Protein AF-A0A519QLB4-F1 (afdb_monomer)

Solvent-accessible surface area (backbone atoms only — not comparable to full-atom values): 7798 Å² total; per-residue (Å²): 110,70,68,59,50,52,52,50,53,51,52,52,52,52,50,54,53,50,43,56,57,48,44,70,49,38,51,51,87,57,57,93,41,76,66,38,39,44,38,44,67,54,90,72,59,66,70,49,51,53,36,53,50,45,20,38,52,35,60,44,63,79,63,56,94,84,52,89,66,46,55,70,55,49,48,54,51,43,47,70,41,67,54,67,45,80,41,65,62,72,74,62,74,76,49,53,72,66,59,47,52,52,52,53,49,50,54,52,48,56,52,50,57,51,55,74,70,52,72,57,70,71,59,46,30,53,75,70,64,68,49,81,82,127

Foldseek 3Di:
DVVVVVVVLVVVQVLLVVLLVLLLLCLAPDPPDVSSVCSVPPDDDPVSVVQLVVCQAANDNPDDPPHPQDSVNSCCRNVVRPSDHPHHDCVVVVDDPVRVVVVVVVVVVVVVVVVVPDDDPVVVCVVVVVPPDD

pLDDT: mean 95.04, std 7.12, range [43.28, 98.69]

Mean predicted aligned error: 4.5 Å

Sequence (134 aa):
KLADQFNRDMAFDYDNVKDFLIAHYKVTEREDTPFWAYCKHMDIPEALKTRLQIFQERGDAMVRQYELFKEGSWWAVLSGQGMIPDSYHPVADVISEEDLRQRLSRIRTAIQDRVNTMPVQEAYLRDAKLSATA

Structure (mmCIF, N/CA/C/O backbone):
data_AF-A0A519QLB4-F1
#
_entry.id   AF-A0A519QLB4-F1
#
loop_
_atom_site.group_PDB
_atom_site.id
_atom_site.type_symbol
_atom_site.label_atom_id
_atom_site.label_alt_id
_atom_site.label_comp_id
_atom_site.label_asym_id
_atom_site.label_entity_id
_atom_site.label_seq_id
_atom_site.pdbx_PDB_ins_code
_atom_site.Cartn_x
_atom_site.Cartn_y
_atom_site.Cartn_z
_atom_site.occupancy
_atom_site.B_iso_or_equiv
_atom_site.auth_seq_id
_atom_site.auth_comp_id
_atom_site.auth_asym_id
_atom_site.auth_atom_id
_atom_site.pdbx_PDB_model_num
ATOM 1 N N . LYS A 1 1 ? 1.616 21.180 27.713 1.00 87.00 1 LYS A N 1
ATOM 2 C CA . LYS A 1 1 ? 2.364 21.484 26.462 1.00 87.00 1 LYS A CA 1
ATOM 3 C C . LYS A 1 1 ? 3.122 20.266 25.930 1.00 87.00 1 LYS A C 1
ATOM 5 O O . LYS A 1 1 ? 2.746 19.803 24.866 1.00 87.00 1 LYS A O 1
ATOM 10 N N . LEU A 1 2 ? 4.131 19.727 26.636 1.00 96.81 2 LEU A N 1
ATOM 11 C CA . LEU A 1 2 ? 4.866 18.532 26.172 1.00 96.81 2 LEU A CA 1
ATOM 12 C C . LEU A 1 2 ? 4.008 17.257 26.207 1.00 96.81 2 LEU A C 1
ATOM 14 O O . LEU A 1 2 ? 3.903 16.581 25.195 1.00 96.81 2 LEU A O 1
ATOM 18 N N . ALA A 1 3 ? 3.351 16.973 27.337 1.00 97.81 3 ALA A N 1
ATOM 19 C CA . ALA A 1 3 ? 2.470 15.808 27.465 1.00 97.81 3 ALA A CA 1
ATOM 20 C C . ALA A 1 3 ? 1.340 15.817 26.420 1.00 97.81 3 ALA A C 1
ATOM 22 O O . ALA A 1 3 ? 1.075 14.802 25.792 1.00 97.81 3 ALA A O 1
ATOM 23 N N . ASP A 1 4 ? 0.730 16.979 26.165 1.00 98.19 4 ASP A N 1
ATOM 24 C CA . ASP A 1 4 ? -0.327 17.095 25.152 1.00 98.19 4 ASP A CA 1
ATOM 25 C C . ASP A 1 4 ? 0.194 16.831 23.736 1.00 98.19 4 ASP A C 1
ATOM 27 O O . ASP A 1 4 ? -0.513 16.235 22.931 1.00 98.19 4 ASP A O 1
ATOM 31 N N . GLN A 1 5 ? 1.411 17.292 23.418 1.00 97.06 5 GLN A N 1
ATOM 32 C CA . GLN A 1 5 ? 2.039 17.017 22.126 1.00 97.06 5 GLN A CA 1
ATOM 33 C C . GLN A 1 5 ? 2.338 15.524 21.982 1.00 97.06 5 GLN A C 1
ATOM 35 O O . GLN A 1 5 ? 1.906 14.921 21.009 1.00 97.06 5 GLN A O 1
ATOM 40 N N . PHE A 1 6 ? 2.964 14.923 22.994 1.00 96.31 6 PHE A N 1
ATOM 41 C CA . PHE A 1 6 ? 3.228 13.488 23.032 1.00 96.31 6 PHE A CA 1
ATOM 42 C C . PHE A 1 6 ? 1.947 12.665 22.846 1.00 96.31 6 PHE A C 1
ATOM 44 O O . PHE A 1 6 ? 1.905 11.764 22.018 1.00 96.31 6 PHE A O 1
ATOM 51 N N . ASN A 1 7 ? 0.875 13.009 23.564 1.00 97.38 7 ASN A N 1
ATOM 52 C CA . ASN A 1 7 ? -0.402 12.307 23.455 1.00 97.38 7 ASN A CA 1
ATOM 53 C C . ASN A 1 7 ? -1.009 12.410 22.049 1.00 97.38 7 ASN A C 1
ATOM 55 O O . ASN A 1 7 ? -1.589 11.438 21.575 1.00 97.38 7 ASN A O 1
ATOM 59 N N . ARG A 1 8 ? -0.877 13.562 21.376 1.00 95.19 8 ARG A N 1
ATOM 60 C CA . ARG A 1 8 ? -1.341 13.727 19.990 1.00 95.19 8 ARG A CA 1
ATOM 61 C C . ARG A 1 8 ? -0.539 12.877 19.012 1.00 95.19 8 ARG A C 1
ATOM 63 O O . ARG A 1 8 ? -1.145 12.215 18.177 1.00 95.19 8 ARG A O 1
ATOM 70 N N . ASP A 1 9 ? 0.785 12.893 19.132 1.00 93.94 9 ASP A N 1
ATOM 71 C CA . ASP A 1 9 ? 1.667 12.139 18.237 1.00 93.94 9 ASP A CA 1
ATOM 72 C C . ASP A 1 9 ? 1.446 10.634 18.412 1.00 93.94 9 ASP A C 1
ATOM 74 O O . ASP A 1 9 ? 1.212 9.921 17.441 1.00 93.94 9 ASP A O 1
ATOM 78 N N . MET A 1 10 ? 1.370 10.170 19.663 1.00 95.19 10 MET A N 1
ATOM 79 C CA . MET A 1 10 ? 1.050 8.776 19.957 1.00 95.19 10 MET A CA 1
ATOM 80 C C . MET A 1 10 ? -0.324 8.379 19.419 1.00 95.19 10 MET A C 1
ATOM 82 O O . MET A 1 10 ? -0.441 7.328 18.799 1.00 95.19 10 MET A O 1
ATOM 86 N N . ALA A 1 11 ? -1.367 9.192 19.626 1.00 95.25 11 ALA A N 1
ATOM 87 C CA . ALA A 1 11 ? -2.702 8.885 19.109 1.00 95.25 11 ALA A CA 1
ATOM 88 C C . ALA A 1 11 ? -2.706 8.753 17.578 1.00 95.25 11 ALA A C 1
ATOM 90 O O . ALA A 1 11 ? -3.288 7.809 17.046 1.00 95.25 11 ALA A O 1
ATOM 91 N N . PHE A 1 12 ? -2.000 9.650 16.883 1.00 93.50 12 PHE A N 1
ATOM 92 C CA . PHE A 1 12 ? -1.824 9.566 15.437 1.00 93.50 12 PHE A CA 1
ATOM 93 C C . PHE A 1 12 ? -1.137 8.257 15.028 1.00 93.50 12 PHE A C 1
ATOM 95 O O . PHE A 1 12 ? -1.641 7.554 14.153 1.00 93.50 12 PHE A O 1
ATOM 102 N N . ASP A 1 13 ? -0.031 7.883 15.668 1.00 94.06 13 ASP A N 1
ATOM 103 C CA . ASP A 1 13 ? 0.686 6.646 15.336 1.00 94.06 13 ASP A CA 1
ATOM 104 C C . ASP A 1 13 ? -0.165 5.395 15.593 1.00 94.06 13 ASP A C 1
ATOM 106 O O . ASP A 1 13 ? -0.200 4.488 14.757 1.00 94.06 13 ASP A O 1
ATOM 110 N N . TYR A 1 14 ? -0.908 5.367 16.704 1.00 95.94 14 TYR A N 1
ATOM 111 C CA . TYR A 1 14 ? -1.848 4.287 17.015 1.00 95.94 14 TYR A CA 1
ATOM 112 C C . TYR A 1 14 ? -2.904 4.121 15.923 1.00 95.94 14 TYR A C 1
ATOM 114 O O . TYR A 1 14 ? -3.148 2.998 15.474 1.00 95.94 14 TYR A O 1
ATOM 122 N N . ASP A 1 15 ? -3.508 5.221 15.472 1.00 95.44 15 ASP A N 1
ATOM 123 C CA . ASP A 1 15 ? -4.510 5.178 14.411 1.00 95.44 15 ASP A CA 1
ATOM 124 C C . ASP A 1 15 ? -3.914 4.702 13.081 1.00 95.44 15 ASP A C 1
ATOM 126 O O . ASP A 1 15 ? -4.516 3.858 12.420 1.00 95.44 15 ASP A O 1
ATOM 130 N N . ASN A 1 16 ? -2.701 5.135 12.721 1.00 94.94 16 ASN A N 1
ATOM 131 C CA . ASN A 1 16 ? -2.046 4.677 11.491 1.00 94.94 16 ASN A CA 1
ATOM 132 C C . ASN A 1 16 ? -1.712 3.182 11.518 1.00 94.94 16 ASN A C 1
ATOM 134 O O . ASN A 1 16 ? -1.914 2.488 10.519 1.00 94.94 16 ASN A O 1
ATOM 138 N N . VAL A 1 17 ? -1.216 2.668 12.649 1.00 96.81 17 VAL A N 1
ATOM 139 C CA . VAL A 1 17 ? -0.941 1.231 12.804 1.00 96.81 17 VAL A CA 1
ATOM 140 C C . VAL A 1 17 ? -2.239 0.431 12.737 1.00 96.81 17 VAL A C 1
ATOM 142 O O . VAL A 1 17 ? -2.309 -0.564 12.017 1.00 96.81 17 VAL A O 1
ATOM 145 N N . LYS A 1 18 ? -3.283 0.878 13.443 1.00 97.88 18 LYS A N 1
ATOM 146 C CA . LYS A 1 18 ? -4.612 0.259 13.418 1.00 97.88 18 LYS A CA 1
ATOM 147 C C . LYS A 1 18 ? -5.168 0.197 11.994 1.00 97.88 18 LYS A C 1
ATOM 149 O O . LYS A 1 18 ? -5.606 -0.868 11.568 1.00 97.88 18 LYS A O 1
ATOM 154 N N . ASP A 1 19 ? -5.112 1.297 11.250 1.00 97.88 19 ASP A N 1
ATOM 155 C CA . ASP A 1 19 ? -5.630 1.370 9.883 1.00 97.88 19 ASP A CA 1
ATOM 156 C C . ASP A 1 19 ? -4.853 0.446 8.931 1.00 97.88 19 ASP A C 1
ATOM 158 O O . ASP A 1 19 ? -5.457 -0.250 8.113 1.00 97.88 19 ASP A O 1
ATOM 162 N N . PHE A 1 20 ?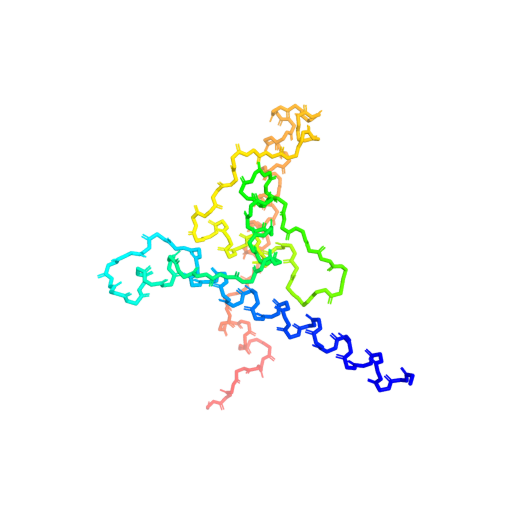 -3.526 0.361 9.078 1.00 98.00 20 PHE A N 1
ATOM 163 C CA . PHE A 1 20 ? -2.700 -0.580 8.315 1.00 98.00 20 PHE A CA 1
ATOM 164 C C . PHE A 1 20 ? -3.067 -2.041 8.601 1.00 98.00 20 PHE A C 1
ATOM 166 O O . PHE A 1 20 ? -3.182 -2.849 7.679 1.00 98.00 20 PHE A O 1
ATOM 173 N N . LEU A 1 21 ? -3.314 -2.392 9.866 1.00 98.31 21 LEU A N 1
ATOM 174 C CA . LEU A 1 21 ? -3.754 -3.738 10.239 1.00 98.31 21 LEU A CA 1
ATOM 175 C C . LEU A 1 21 ? -5.159 -4.049 9.716 1.00 98.31 21 LEU A C 1
ATOM 177 O O . LEU A 1 21 ? -5.375 -5.134 9.185 1.00 98.31 21 LEU A O 1
ATOM 181 N N . ILE A 1 22 ? -6.100 -3.104 9.810 1.00 98.56 22 ILE A N 1
ATOM 182 C CA . ILE A 1 22 ? -7.454 -3.270 9.262 1.00 98.56 22 ILE A CA 1
ATOM 183 C C . ILE A 1 22 ? -7.398 -3.547 7.756 1.00 98.56 22 ILE A C 1
ATOM 185 O O . ILE A 1 22 ? -8.128 -4.419 7.280 1.00 98.56 22 ILE A O 1
ATOM 189 N N . ALA A 1 23 ? -6.520 -2.866 7.010 1.00 98.31 23 ALA A N 1
ATOM 190 C CA . ALA A 1 23 ? -6.384 -3.059 5.567 1.00 98.31 23 ALA A CA 1
ATOM 191 C C . ALA A 1 23 ? -6.095 -4.522 5.183 1.00 98.31 23 ALA A C 1
ATOM 193 O O . ALA A 1 23 ? -6.682 -5.007 4.219 1.00 98.31 23 ALA A O 1
ATOM 194 N N . HIS A 1 24 ? -5.309 -5.254 5.983 1.00 98.50 24 HIS A N 1
ATOM 195 C CA . HIS A 1 24 ? -5.008 -6.671 5.729 1.00 98.50 24 HIS A CA 1
ATOM 196 C C . HIS A 1 24 ? -6.252 -7.569 5.757 1.00 98.50 24 HIS A C 1
ATOM 198 O O . HIS A 1 24 ? -6.282 -8.609 5.102 1.00 98.50 24 HIS A O 1
ATOM 204 N N . TYR A 1 25 ? -7.278 -7.180 6.516 1.00 98.56 25 TYR A N 1
ATOM 205 C CA . TYR A 1 25 ? -8.540 -7.915 6.605 1.00 98.56 25 TYR A CA 1
ATOM 206 C C . TYR A 1 25 ? -9.582 -7.394 5.621 1.00 98.56 25 TYR A C 1
ATOM 208 O O . TYR A 1 25 ? -10.330 -8.175 5.038 1.00 98.56 25 TYR A O 1
ATOM 216 N N . LYS A 1 26 ? -9.640 -6.070 5.453 1.00 98.44 26 LYS A N 1
ATOM 217 C CA . LYS A 1 26 ? -10.634 -5.392 4.623 1.00 98.44 26 LYS A CA 1
ATOM 218 C C . LYS A 1 26 ? -10.388 -5.608 3.131 1.00 98.44 26 LYS A C 1
ATOM 220 O O . LYS A 1 26 ? -11.344 -5.791 2.380 1.00 98.44 26 LYS A O 1
ATOM 225 N N . VAL A 1 27 ? -9.127 -5.568 2.703 1.00 98.06 27 VAL A N 1
ATOM 226 C CA . VAL A 1 27 ? -8.726 -5.731 1.301 1.00 98.06 27 VAL A CA 1
ATOM 227 C C . VAL A 1 27 ? -8.533 -7.214 1.031 1.00 98.06 27 VAL A C 1
ATOM 229 O O . VAL A 1 27 ? -7.458 -7.769 1.223 1.00 98.06 27 VAL A O 1
ATOM 232 N N . THR A 1 28 ? -9.609 -7.898 0.663 1.00 97.75 28 THR A N 1
ATOM 233 C CA . THR A 1 28 ? -9.568 -9.340 0.430 1.00 97.75 28 THR A CA 1
ATOM 234 C C . THR A 1 28 ? -10.566 -9.766 -0.631 1.00 97.75 28 THR A C 1
ATOM 236 O O . THR A 1 28 ? -11.663 -9.217 -0.744 1.00 97.75 28 THR A O 1
ATOM 239 N N . GLU A 1 29 ? -10.203 -10.798 -1.384 1.00 96.44 29 GLU A N 1
ATOM 240 C CA . GLU A 1 29 ? -11.117 -11.495 -2.290 1.00 96.44 29 GLU A CA 1
ATOM 241 C C 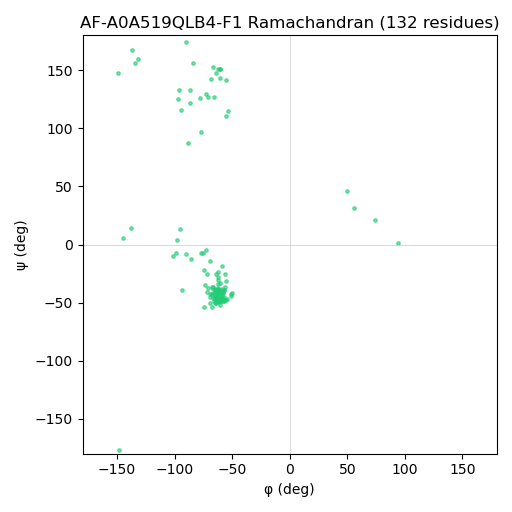. GLU A 1 29 ? -11.916 -12.590 -1.568 1.00 96.44 29 GLU A C 1
ATOM 243 O O . GLU A 1 29 ? -12.903 -13.090 -2.107 1.00 96.44 29 GLU A O 1
ATOM 248 N N . ARG A 1 30 ? -11.529 -12.944 -0.334 1.00 97.62 30 ARG A N 1
ATOM 249 C CA . ARG A 1 30 ? -12.138 -14.037 0.425 1.00 97.62 30 ARG A CA 1
ATOM 250 C C . ARG A 1 30 ? -13.529 -13.684 0.935 1.00 97.62 30 ARG A C 1
ATOM 252 O O . ARG A 1 30 ? -13.722 -12.693 1.630 1.00 97.62 30 ARG A O 1
ATOM 259 N N . GLU A 1 31 ? -14.465 -14.584 0.673 1.00 97.56 31 GLU A N 1
ATOM 260 C CA . GLU A 1 31 ? -15.799 -14.635 1.289 1.00 97.56 31 GLU A CA 1
ATOM 261 C C . GLU A 1 31 ? -16.184 -16.082 1.650 1.00 97.56 31 GLU A C 1
ATOM 263 O O . GLU A 1 31 ? -17.335 -16.395 1.935 1.00 97.56 31 GLU A O 1
ATOM 268 N N . ASP A 1 32 ? -15.206 -16.991 1.650 1.00 98.31 32 ASP A N 1
ATOM 269 C CA . ASP A 1 32 ? -15.389 -18.434 1.832 1.00 98.31 32 ASP A CA 1
ATOM 270 C C . ASP A 1 32 ? -15.829 -18.826 3.250 1.00 98.31 32 ASP A C 1
ATOM 272 O O . ASP A 1 32 ? -16.284 -19.947 3.479 1.00 98.31 32 ASP A O 1
ATOM 276 N N . THR A 1 33 ? -15.723 -17.907 4.211 1.00 98.62 33 THR A N 1
ATOM 277 C CA . THR A 1 33 ? -16.234 -18.085 5.571 1.00 98.62 33 THR A CA 1
ATOM 278 C C . THR A 1 33 ? -16.996 -16.843 6.034 1.00 98.62 33 THR A C 1
ATOM 280 O O . THR A 1 33 ? -16.700 -15.734 5.578 1.00 98.62 33 THR A O 1
ATOM 283 N N . PRO A 1 34 ? -17.916 -16.980 7.012 1.00 98.56 34 PRO A N 1
ATOM 284 C CA . PRO A 1 34 ? -18.599 -15.829 7.603 1.00 98.56 34 PRO A CA 1
ATOM 285 C C . PRO A 1 34 ? -17.640 -14.770 8.162 1.00 98.56 34 PRO A C 1
ATOM 287 O O . PRO A 1 34 ? -17.941 -13.582 8.120 1.00 98.56 34 PRO A O 1
ATOM 290 N N . PHE A 1 35 ? -16.471 -15.194 8.653 1.00 98.69 35 PHE A N 1
ATOM 291 C CA . PHE A 1 35 ? -15.433 -14.287 9.136 1.00 98.69 35 PHE A CA 1
ATOM 292 C C . PHE A 1 35 ? -14.880 -13.403 8.011 1.00 98.69 35 PHE A C 1
ATOM 294 O O . PHE A 1 35 ? -14.842 -12.185 8.160 1.00 98.69 35 PHE A O 1
ATOM 301 N N . TRP A 1 36 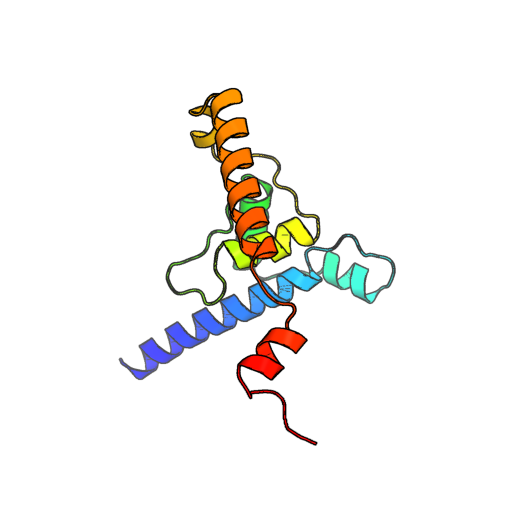? -14.494 -13.991 6.874 1.00 98.56 36 TRP A N 1
ATOM 302 C CA . TRP A 1 36 ? -13.927 -13.221 5.764 1.00 98.56 36 TRP A CA 1
ATOM 303 C C . TRP A 1 36 ? -14.967 -12.359 5.058 1.00 98.56 36 TRP A C 1
ATOM 305 O O . TRP A 1 36 ? -14.679 -11.201 4.761 1.00 98.56 36 TRP A O 1
ATOM 315 N N . ALA A 1 37 ? -16.194 -12.865 4.905 1.00 98.50 37 ALA A N 1
ATOM 316 C CA . ALA A 1 37 ? -17.313 -12.057 4.433 1.00 98.50 37 ALA A CA 1
ATOM 317 C C . ALA A 1 37 ? -17.535 -10.832 5.341 1.00 98.50 37 ALA A C 1
ATOM 319 O O . ALA A 1 37 ? -17.639 -9.706 4.856 1.00 98.50 37 ALA A O 1
ATOM 320 N N . TYR A 1 38 ? -17.517 -11.011 6.668 1.00 98.62 38 TYR A N 1
ATOM 321 C CA . TYR A 1 38 ? -17.589 -9.887 7.603 1.00 98.62 38 TYR A CA 1
ATOM 322 C C . TYR A 1 38 ? -16.420 -8.910 7.424 1.00 98.62 38 TYR A C 1
ATOM 324 O O . TYR A 1 38 ? -16.657 -7.721 7.231 1.00 98.62 38 TYR A O 1
ATOM 332 N N . CYS A 1 39 ? -15.169 -9.380 7.436 1.00 98.56 39 CYS A N 1
ATOM 333 C CA . CYS A 1 39 ? -13.992 -8.518 7.290 1.00 98.56 39 CYS A CA 1
ATOM 334 C C . CYS A 1 39 ? -14.015 -7.696 5.993 1.00 98.56 39 CYS A C 1
ATOM 336 O O . CYS A 1 39 ? -13.669 -6.513 6.004 1.00 98.56 39 CYS A O 1
ATOM 338 N N . LYS A 1 40 ? -14.477 -8.291 4.891 1.00 98.38 40 LYS A N 1
ATOM 339 C CA . LYS A 1 40 ? -14.614 -7.613 3.602 1.00 98.38 40 LYS A CA 1
ATOM 340 C C . LYS A 1 40 ? -15.692 -6.529 3.625 1.00 98.38 40 LYS A C 1
ATOM 342 O O . LYS A 1 40 ? -15.509 -5.458 3.043 1.00 98.38 40 LYS A O 1
ATOM 347 N N . HIS A 1 41 ? -16.798 -6.750 4.335 1.00 98.06 41 HIS A N 1
ATOM 348 C CA . HIS A 1 41 ? -17.957 -5.849 4.325 1.00 98.06 41 HIS A CA 1
ATOM 349 C C . HIS A 1 41 ? -18.075 -4.915 5.538 1.00 98.06 41 HIS A C 1
ATOM 351 O O . HIS A 1 41 ? -18.864 -3.979 5.473 1.00 98.06 41 HIS A O 1
ATOM 357 N N . MET A 1 42 ? -17.275 -5.091 6.594 1.00 98.31 42 MET A N 1
ATOM 358 C CA . MET A 1 42 ? -17.344 -4.268 7.811 1.00 98.31 42 MET A CA 1
ATOM 359 C C . MET A 1 42 ? -17.076 -2.783 7.542 1.00 98.31 42 MET A C 1
ATOM 361 O O . MET A 1 42 ? -16.300 -2.433 6.644 1.00 98.31 42 MET A O 1
ATOM 365 N N . ASP A 1 43 ? -17.661 -1.915 8.361 1.00 98.31 43 ASP A N 1
ATOM 366 C CA . ASP A 1 43 ? -17.302 -0.501 8.380 1.00 98.31 43 ASP A CA 1
ATOM 367 C C . ASP A 1 43 ? -15.849 -0.318 8.831 1.00 98.31 43 ASP A C 1
ATOM 369 O O . ASP A 1 43 ? -15.311 -1.085 9.633 1.00 98.31 43 ASP A O 1
ATOM 373 N N . ILE A 1 44 ? -15.203 0.715 8.298 1.00 98.56 44 ILE A N 1
ATOM 374 C CA . ILE A 1 44 ? -13.808 1.051 8.585 1.00 98.56 44 ILE A CA 1
ATOM 375 C C . ILE A 1 44 ? -13.685 2.540 8.921 1.00 98.56 44 ILE A C 1
ATOM 377 O O . ILE A 1 44 ? -14.563 3.321 8.547 1.00 98.56 44 ILE A O 1
ATOM 381 N N . PRO A 1 45 ? -12.601 2.964 9.596 1.00 98.31 45 PRO A N 1
ATOM 382 C CA . PRO A 1 45 ? -12.345 4.378 9.847 1.00 98.31 45 PRO A CA 1
ATOM 383 C C . PRO A 1 45 ? -12.323 5.203 8.554 1.00 98.31 45 PRO A C 1
ATOM 385 O O . PRO A 1 45 ? -11.781 4.769 7.536 1.00 98.31 45 PRO A O 1
ATOM 388 N N . GLU A 1 46 ? -12.869 6.419 8.603 1.00 97.62 46 GLU A N 1
ATOM 389 C CA . GLU A 1 46 ? -12.996 7.285 7.421 1.00 97.62 46 GLU A CA 1
ATOM 390 C C . GLU A 1 46 ? -11.634 7.635 6.796 1.00 97.62 46 GLU A C 1
ATOM 392 O O . GLU A 1 46 ? -11.509 7.722 5.574 1.00 97.62 46 GLU A O 1
ATOM 397 N N . ALA A 1 47 ? -10.591 7.763 7.625 1.00 95.31 47 ALA A N 1
ATOM 398 C CA . ALA A 1 47 ? -9.223 7.989 7.164 1.00 95.31 47 ALA A CA 1
ATOM 399 C C . ALA A 1 47 ? -8.720 6.828 6.288 1.00 95.31 47 ALA A C 1
ATOM 401 O O . ALA A 1 47 ? -8.218 7.061 5.186 1.00 95.31 47 ALA A O 1
ATOM 402 N N . LEU A 1 48 ? -8.924 5.582 6.731 1.00 97.62 48 LEU A N 1
ATOM 403 C CA . LEU A 1 48 ? -8.593 4.399 5.941 1.00 97.62 48 LEU A CA 1
ATOM 404 C C . LEU A 1 48 ? -9.444 4.318 4.672 1.00 97.62 48 LEU A C 1
ATOM 406 O O . LEU A 1 48 ? -8.902 4.073 3.600 1.00 97.62 48 LEU A O 1
ATOM 410 N N . LYS A 1 49 ? -10.755 4.560 4.764 1.00 98.06 49 LYS A N 1
ATOM 411 C CA . LYS A 1 49 ? -11.650 4.559 3.597 1.00 98.06 49 LYS A CA 1
ATOM 412 C C . LYS A 1 49 ? -11.175 5.531 2.516 1.00 98.06 49 LYS A C 1
ATOM 414 O O . LYS A 1 49 ? -11.051 5.133 1.361 1.00 98.06 49 LYS A O 1
ATOM 419 N N . THR A 1 50 ? -10.842 6.760 2.909 1.00 97.25 50 THR A N 1
ATOM 420 C CA . THR A 1 50 ? -10.292 7.792 2.017 1.00 97.25 50 THR A CA 1
ATOM 421 C C . THR A 1 50 ? -8.995 7.320 1.356 1.00 97.25 50 THR A C 1
ATOM 423 O O . THR A 1 50 ? -8.840 7.439 0.142 1.00 97.25 50 THR A O 1
ATOM 426 N N . ARG A 1 51 ? -8.074 6.730 2.132 1.00 97.25 51 ARG A N 1
ATOM 427 C CA . ARG A 1 51 ? -6.820 6.169 1.607 1.00 97.25 51 ARG A CA 1
ATOM 428 C C . ARG A 1 51 ? -7.075 5.068 0.575 1.00 97.25 51 ARG A C 1
ATOM 430 O O . ARG A 1 51 ? -6.470 5.102 -0.490 1.00 97.25 51 ARG A O 1
ATOM 437 N N . LEU A 1 52 ? -7.962 4.113 0.867 1.00 97.94 52 LEU A N 1
ATOM 438 C CA . LEU A 1 52 ? -8.279 3.014 -0.054 1.00 97.94 52 LEU A CA 1
ATOM 439 C C . LEU A 1 52 ? -8.920 3.520 -1.350 1.00 97.94 52 LEU A C 1
ATOM 441 O O . LEU A 1 52 ? -8.588 3.022 -2.418 1.00 97.94 52 LEU A O 1
ATOM 445 N N . GLN A 1 53 ? -9.801 4.520 -1.267 1.00 97.69 53 GLN A N 1
ATOM 446 C CA . GLN A 1 53 ? -10.411 5.140 -2.446 1.00 97.69 53 GLN A CA 1
ATOM 447 C C . GLN A 1 53 ? -9.363 5.818 -3.331 1.00 97.69 53 GLN A C 1
ATOM 449 O O . GLN A 1 53 ? -9.308 5.550 -4.524 1.00 97.69 53 GLN A O 1
ATOM 454 N N . ILE A 1 54 ? -8.480 6.631 -2.750 1.00 97.06 54 ILE A N 1
ATOM 455 C CA . ILE A 1 54 ? -7.442 7.335 -3.516 1.00 97.06 54 ILE A CA 1
ATOM 456 C C . ILE A 1 54 ? -6.416 6.360 -4.103 1.00 97.06 54 ILE A C 1
ATOM 458 O O . ILE A 1 54 ? -5.958 6.539 -5.236 1.00 97.06 54 ILE A O 1
ATOM 462 N N . PHE A 1 55 ? -6.089 5.295 -3.372 1.00 97.75 55 PHE A N 1
ATOM 463 C CA . PHE A 1 55 ? -5.260 4.228 -3.907 1.00 97.75 55 PHE A CA 1
ATOM 464 C C . PHE A 1 55 ? -5.945 3.517 -5.081 1.00 97.75 55 PHE A C 1
ATOM 466 O O . PHE A 1 55 ? -5.315 3.355 -6.122 1.00 97.75 55 PHE A O 1
ATOM 473 N N . GLN A 1 56 ? -7.228 3.157 -4.956 1.00 97.75 56 GLN A N 1
ATOM 474 C CA . GLN A 1 56 ? -7.995 2.555 -6.050 1.00 97.75 56 GLN A CA 1
ATOM 475 C C . GLN A 1 56 ? -8.049 3.480 -7.269 1.00 97.75 56 GLN A C 1
ATOM 477 O O . GLN A 1 56 ? -7.883 3.019 -8.385 1.00 97.75 56 GLN A O 1
ATOM 482 N N . GLU A 1 57 ? -8.215 4.788 -7.085 1.00 96.81 57 GLU A N 1
ATOM 483 C CA . GLU A 1 57 ? -8.324 5.716 -8.210 1.00 96.81 57 GLU A CA 1
ATOM 484 C C . GLU A 1 57 ? -7.009 5.884 -8.981 1.00 96.81 57 GLU A C 1
ATOM 486 O O . GLU A 1 57 ? -7.039 5.936 -10.208 1.00 96.81 57 GLU A O 1
ATOM 491 N N . ARG A 1 58 ? -5.857 6.005 -8.302 1.00 95.19 58 ARG A N 1
ATOM 492 C CA . ARG A 1 58 ? -4.593 6.425 -8.956 1.00 95.19 58 ARG A CA 1
ATOM 493 C C . ARG A 1 58 ? -3.300 5.786 -8.437 1.00 95.19 58 ARG A C 1
ATOM 495 O O . ARG A 1 58 ? -2.214 6.213 -8.831 1.00 95.19 58 ARG A O 1
ATOM 502 N N . GLY A 1 59 ? -3.391 4.828 -7.518 1.00 95.56 59 GLY A N 1
ATOM 503 C CA . GLY A 1 59 ? -2.236 4.152 -6.916 1.00 95.56 59 GLY A CA 1
ATOM 504 C C . GLY A 1 59 ? -1.459 4.994 -5.900 1.00 95.56 59 GLY A C 1
ATOM 505 O O . GLY A 1 59 ? -0.292 4.726 -5.634 1.00 95.56 59 GLY A O 1
ATOM 506 N N . ASP A 1 60 ? -2.074 6.028 -5.328 1.00 95.00 60 ASP A N 1
ATOM 507 C CA . ASP A 1 60 ? -1.440 6.878 -4.317 1.00 95.00 60 ASP A CA 1
ATOM 508 C C . ASP A 1 60 ? -1.800 6.391 -2.905 1.00 95.00 60 ASP A C 1
ATOM 510 O O . ASP A 1 60 ? -2.959 6.422 -2.497 1.00 95.00 60 ASP A O 1
ATOM 514 N N . ALA A 1 61 ? -0.798 5.940 -2.146 1.00 92.31 61 ALA A N 1
ATOM 515 C CA . ALA A 1 61 ? -0.982 5.424 -0.788 1.00 92.31 61 ALA A CA 1
ATOM 516 C C . ALA A 1 61 ? -1.191 6.523 0.278 1.00 92.31 61 ALA A C 1
ATOM 518 O O . ALA A 1 61 ? -1.476 6.210 1.439 1.00 92.31 61 ALA A O 1
ATOM 519 N N . MET A 1 62 ? -1.043 7.806 -0.083 1.00 90.88 62 MET A N 1
ATOM 520 C CA . MET A 1 62 ? -1.214 8.959 0.810 1.00 90.88 62 MET A CA 1
ATOM 521 C C . MET A 1 62 ? -0.452 8.840 2.136 1.00 90.88 62 MET A C 1
ATOM 523 O O . MET A 1 62 ? -0.996 9.071 3.223 1.00 90.88 62 MET A O 1
ATOM 527 N N . VAL A 1 63 ? 0.811 8.433 2.065 1.00 92.62 63 VAL A N 1
ATOM 528 C CA . VAL A 1 63 ? 1.648 8.276 3.256 1.00 92.62 63 VAL A CA 1
ATOM 529 C C . VAL A 1 63 ? 2.142 9.638 3.727 1.00 92.62 63 VAL A C 1
ATOM 531 O O . VAL A 1 63 ? 2.761 10.388 2.973 1.00 92.62 63 VAL A O 1
ATOM 534 N N . ARG A 1 64 ? 1.907 9.959 5.000 1.00 89.38 64 ARG A N 1
ATOM 535 C CA . ARG A 1 64 ? 2.418 11.182 5.629 1.00 89.38 64 ARG A CA 1
ATOM 536 C C . ARG A 1 64 ? 3.846 10.985 6.138 1.00 89.38 64 ARG A C 1
ATOM 538 O O . ARG A 1 64 ? 4.285 9.879 6.450 1.00 89.38 64 ARG A O 1
ATOM 545 N N . GLN A 1 65 ? 4.572 12.095 6.275 1.00 84.19 65 GLN A N 1
ATOM 546 C CA . GLN A 1 65 ? 6.004 12.113 6.602 1.00 84.19 65 GLN A CA 1
ATOM 547 C C . GLN A 1 65 ? 6.379 11.248 7.821 1.00 84.19 65 GLN A C 1
ATOM 549 O O . GLN A 1 65 ? 7.377 10.524 7.775 1.00 84.19 65 GLN A O 1
ATOM 554 N N . TYR A 1 66 ? 5.564 11.282 8.877 1.00 86.25 66 TYR A N 1
ATOM 555 C CA . TYR A 1 66 ? 5.853 10.636 10.162 1.00 86.25 66 TYR A CA 1
ATOM 556 C C . TYR A 1 66 ? 5.202 9.261 10.351 1.00 86.25 66 TYR A C 1
ATOM 558 O O . TYR A 1 66 ? 5.376 8.662 11.400 1.00 86.25 66 TYR A O 1
ATOM 566 N N . GLU A 1 67 ? 4.512 8.717 9.346 1.00 92.75 67 GLU A N 1
ATOM 567 C CA . GLU A 1 67 ? 3.905 7.387 9.481 1.00 92.75 67 GLU A CA 1
ATOM 568 C C . GLU A 1 67 ? 4.958 6.279 9.563 1.00 92.75 67 GLU A C 1
ATOM 570 O O . GLU A 1 67 ? 5.965 6.313 8.851 1.00 92.75 67 GLU A O 1
ATOM 575 N N . LEU A 1 68 ? 4.703 5.268 10.396 1.00 93.00 68 LEU A N 1
ATOM 576 C CA . LEU A 1 68 ? 5.568 4.096 10.529 1.00 93.00 68 LEU A CA 1
ATOM 577 C C . LEU A 1 68 ? 5.658 3.302 9.215 1.00 93.00 68 LEU A C 1
ATOM 579 O O . LEU A 1 68 ? 6.754 2.976 8.756 1.00 93.00 68 LEU A O 1
ATOM 583 N N . PHE A 1 69 ? 4.509 3.012 8.601 1.00 95.69 69 PHE A N 1
ATOM 584 C CA . PHE A 1 69 ? 4.428 2.267 7.347 1.00 95.69 69 PHE A CA 1
ATOM 585 C C . PHE A 1 69 ? 4.560 3.213 6.160 1.00 95.69 69 PHE A C 1
ATOM 587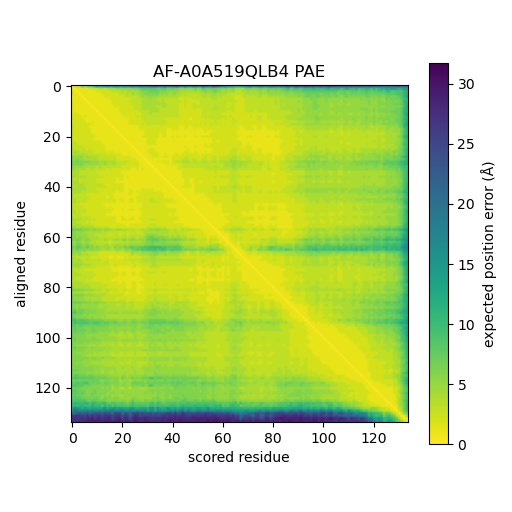 O O . PHE A 1 69 ? 3.792 4.163 6.009 1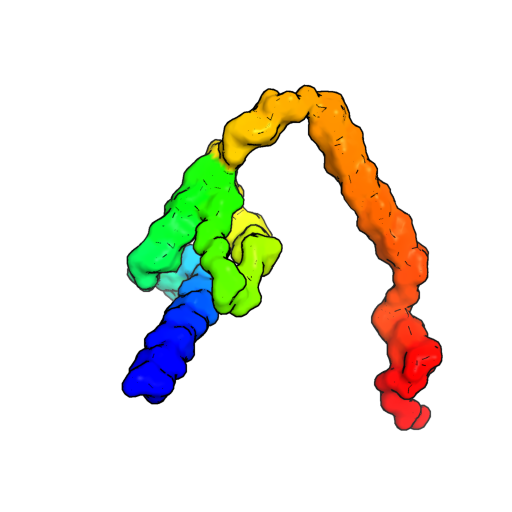.00 95.69 69 PHE A O 1
ATOM 594 N N . LYS A 1 70 ? 5.566 2.957 5.322 1.00 95.62 70 LYS A N 1
ATOM 595 C CA . LYS A 1 70 ? 5.877 3.803 4.168 1.00 95.62 70 LYS A CA 1
ATOM 596 C C . LYS A 1 70 ? 5.138 3.341 2.919 1.00 95.62 70 LYS A C 1
ATOM 598 O O . LYS 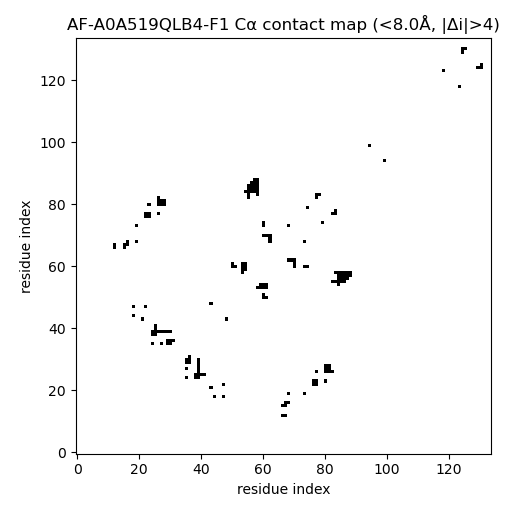A 1 70 ? 4.479 2.304 2.917 1.00 95.62 70 LYS A O 1
ATOM 603 N N . GLU A 1 71 ? 5.272 4.116 1.850 1.00 94.62 71 GLU A N 1
ATOM 604 C CA . GLU A 1 71 ? 4.587 3.887 0.575 1.00 94.62 71 GLU A CA 1
ATOM 605 C C . GLU A 1 71 ? 4.774 2.453 0.061 1.00 94.62 71 GLU A C 1
ATOM 607 O O . GLU A 1 71 ? 3.796 1.800 -0.283 1.00 94.62 71 GLU A O 1
ATOM 612 N N . GLY A 1 72 ? 5.997 1.915 0.125 1.00 96.06 72 GLY A N 1
ATOM 613 C CA . GLY A 1 72 ? 6.268 0.528 -0.266 1.00 96.06 72 GLY A CA 1
ATOM 614 C C . GLY A 1 72 ? 5.530 -0.521 0.577 1.00 96.06 72 GLY A C 1
ATOM 615 O O . GLY A 1 72 ? 5.126 -1.547 0.040 1.00 96.06 72 GLY A O 1
ATOM 616 N N . SER A 1 73 ? 5.310 -0.269 1.873 1.00 97.31 73 SER A N 1
ATOM 617 C CA . SER A 1 73 ? 4.548 -1.173 2.747 1.00 97.31 73 SER A CA 1
ATOM 618 C C . SER A 1 73 ? 3.066 -1.181 2.380 1.00 97.31 73 SER A C 1
ATOM 620 O O . SER A 1 73 ? 2.472 -2.248 2.268 1.00 97.31 73 SER A O 1
ATOM 622 N N . TRP A 1 74 ? 2.480 -0.002 2.157 1.00 97.62 74 TRP A N 1
ATOM 623 C CA . TRP A 1 74 ? 1.092 0.115 1.709 1.00 97.62 74 TRP A CA 1
ATOM 624 C C . TRP A 1 74 ? 0.893 -0.508 0.330 1.00 97.62 74 TRP A C 1
ATOM 626 O O . TRP A 1 74 ? -0.023 -1.304 0.164 1.00 97.62 74 TRP A O 1
ATOM 636 N N . TRP A 1 75 ? 1.781 -0.233 -0.626 1.00 96.94 75 TRP A N 1
ATOM 637 C CA . TRP A 1 75 ? 1.732 -0.863 -1.945 1.00 96.94 75 TRP A CA 1
ATOM 638 C C . TRP A 1 75 ? 1.792 -2.387 -1.860 1.00 96.94 75 TRP A C 1
ATOM 640 O O . TRP A 1 75 ? 0.951 -3.050 -2.456 1.00 96.94 75 TRP A O 1
ATOM 650 N N . ALA A 1 76 ? 2.735 -2.942 -1.093 1.00 97.38 76 ALA A N 1
ATOM 651 C CA . ALA A 1 76 ? 2.877 -4.389 -0.947 1.00 97.38 76 ALA A CA 1
ATOM 652 C C . ALA A 1 76 ? 1.607 -5.061 -0.400 1.00 97.38 76 ALA A C 1
ATOM 654 O O . ALA A 1 76 ? 1.253 -6.145 -0.852 1.00 97.38 76 ALA A O 1
ATOM 655 N N . VAL A 1 77 ? 0.918 -4.418 0.546 1.00 97.88 77 VAL A N 1
ATOM 656 C CA . VAL A 1 77 ? -0.332 -4.928 1.127 1.00 97.88 77 VAL A CA 1
ATOM 657 C C . VAL A 1 77 ? -1.491 -4.764 0.152 1.00 97.88 77 VAL A C 1
ATOM 659 O O . VAL A 1 77 ? -2.162 -5.738 -0.167 1.00 97.88 77 VAL A O 1
ATOM 662 N N . LEU A 1 78 ? -1.727 -3.551 -0.348 1.00 97.88 78 LEU A N 1
ATOM 663 C CA . LEU A 1 78 ? -2.916 -3.255 -1.143 1.00 97.88 78 LEU A CA 1
ATOM 664 C C . LEU A 1 78 ? -2.884 -3.987 -2.490 1.00 97.88 78 LEU A C 1
ATOM 666 O O . LEU A 1 78 ? -3.799 -4.756 -2.784 1.00 97.88 78 LEU A O 1
ATOM 670 N N . SER A 1 79 ? -1.810 -3.834 -3.274 1.00 97.12 79 SER A N 1
ATOM 671 C CA . SER A 1 79 ? -1.715 -4.518 -4.569 1.00 97.12 79 SER A CA 1
ATOM 672 C C . SER A 1 79 ? -1.451 -6.013 -4.418 1.00 97.12 79 SER A C 1
ATOM 674 O O . SER A 1 79 ? -2.001 -6.810 -5.177 1.00 97.12 79 SER A O 1
ATOM 676 N N . GLY A 1 80 ? -0.678 -6.415 -3.403 1.00 96.50 80 GLY A N 1
ATOM 677 C CA . GLY A 1 80 ? -0.429 -7.826 -3.103 1.00 96.50 80 GLY A CA 1
ATOM 678 C C . GLY A 1 80 ? -1.688 -8.591 -2.687 1.00 96.50 80 GLY A C 1
ATOM 679 O O . GLY A 1 80 ? -1.760 -9.797 -2.910 1.00 96.50 80 GLY A O 1
ATOM 680 N N . GLN A 1 81 ? -2.692 -7.901 -2.138 1.00 97.69 81 GLN A N 1
ATOM 681 C CA . GLN A 1 81 ? -4.003 -8.466 -1.803 1.00 97.69 81 GLN A CA 1
ATOM 682 C C . GLN A 1 81 ? -5.069 -8.252 -2.893 1.00 97.69 81 GLN A C 1
ATOM 684 O O . GLN A 1 81 ? -6.251 -8.488 -2.643 1.00 97.69 81 GLN A O 1
ATOM 689 N N . GLY A 1 82 ? -4.663 -7.838 -4.098 1.00 95.62 82 GLY A N 1
ATOM 690 C CA . GLY A 1 82 ? -5.530 -7.774 -5.278 1.00 95.62 82 GLY A CA 1
ATOM 691 C C . GLY A 1 82 ? -6.190 -6.418 -5.539 1.00 95.62 82 GLY A C 1
ATOM 692 O O . GLY A 1 82 ? -6.919 -6.285 -6.518 1.00 95.62 82 GLY A O 1
ATOM 693 N N . MET A 1 83 ? -5.927 -5.387 -4.730 1.00 97.44 83 MET A N 1
ATOM 694 C CA . MET A 1 83 ? -6.399 -4.031 -5.026 1.00 97.44 83 MET A CA 1
ATOM 695 C C . MET A 1 83 ? -5.509 -3.410 -6.107 1.00 97.44 83 MET A C 1
ATOM 697 O O . MET A 1 83 ? -4.418 -2.917 -5.826 1.00 97.44 83 MET A O 1
ATOM 701 N N . ILE A 1 84 ? -5.954 -3.473 -7.360 1.00 96.50 84 ILE A N 1
ATOM 702 C CA . ILE A 1 84 ? -5.252 -2.874 -8.498 1.00 96.50 84 ILE A CA 1
ATOM 703 C C . ILE A 1 84 ? -5.863 -1.501 -8.790 1.00 96.50 84 ILE A C 1
ATOM 705 O O . ILE A 1 84 ? -7.076 -1.438 -8.989 1.00 96.50 84 ILE A O 1
ATOM 709 N N . PRO A 1 85 ? -5.059 -0.422 -8.832 1.00 97.31 85 PRO A N 1
ATOM 710 C CA . PRO A 1 85 ? -5.563 0.900 -9.174 1.00 97.31 85 PRO A CA 1
ATOM 711 C C . PRO A 1 85 ? -6.172 0.966 -10.578 1.00 97.31 85 PRO A C 1
ATOM 713 O O . PRO A 1 85 ? -5.637 0.386 -11.524 1.00 97.31 85 PRO A O 1
ATOM 716 N N . ASP A 1 86 ? -7.245 1.737 -10.716 1.00 97.69 86 ASP A N 1
ATOM 717 C CA . ASP A 1 86 ? -7.959 1.995 -11.968 1.00 97.69 86 ASP A CA 1
ATOM 718 C C . ASP A 1 86 ? -7.151 2.898 -12.913 1.00 97.69 86 ASP A C 1
ATOM 720 O O . ASP A 1 86 ? -7.330 2.863 -14.132 1.00 97.69 86 ASP A O 1
ATOM 724 N N . SER A 1 87 ? -6.254 3.720 -12.360 1.00 96.00 87 SER A N 1
ATOM 725 C CA . SER A 1 87 ? -5.367 4.601 -13.119 1.00 96.00 87 SER A CA 1
ATOM 726 C C . SER A 1 87 ? -4.016 4.811 -12.427 1.00 96.00 87 SER A C 1
ATOM 728 O O . SER A 1 87 ? -3.715 4.223 -11.387 1.00 96.00 87 SER A O 1
ATOM 730 N N . TYR A 1 88 ? -3.180 5.658 -13.020 1.00 94.38 88 TYR A N 1
ATOM 731 C CA . TYR A 1 88 ? -1.853 6.011 -12.530 1.00 94.38 88 TYR A CA 1
ATOM 732 C C . TYR A 1 88 ? -1.615 7.523 -12.656 1.00 94.38 88 TYR A C 1
ATOM 734 O O . TYR A 1 88 ?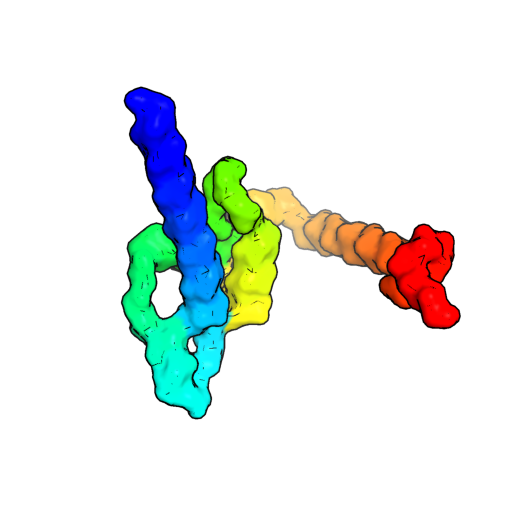 -2.360 8.245 -13.319 1.00 94.38 88 TYR A O 1
ATOM 742 N N . HIS A 1 89 ? -0.555 8.028 -12.020 1.00 92.94 89 HIS A N 1
ATOM 743 C CA . HIS A 1 89 ? -0.222 9.450 -12.089 1.00 92.94 89 HIS A CA 1
ATOM 744 C C . HIS A 1 89 ? 0.187 9.870 -13.526 1.00 92.94 89 HIS A C 1
ATOM 746 O O . HIS A 1 89 ? 1.155 9.309 -14.046 1.00 92.94 89 HIS A O 1
ATOM 752 N N . PRO A 1 90 ? -0.419 10.915 -14.136 1.00 92.44 90 PRO A N 1
ATOM 753 C CA . PRO A 1 90 ? -0.195 11.292 -15.546 1.00 92.44 90 PRO A CA 1
ATOM 754 C C . PRO A 1 90 ? 1.252 11.631 -15.927 1.00 92.44 90 PRO A C 1
ATOM 756 O O . PRO A 1 90 ? 1.627 11.616 -17.093 1.00 92.44 90 PRO A O 1
ATOM 759 N N . VAL A 1 91 ? 2.104 11.927 -14.942 1.00 92.94 91 VAL A N 1
ATOM 760 C CA . VAL A 1 91 ? 3.553 12.104 -15.167 1.00 92.94 91 VAL A CA 1
ATOM 761 C C . VAL A 1 91 ? 4.200 10.882 -15.831 1.00 92.94 91 VAL A C 1
ATOM 763 O O . VAL A 1 91 ? 5.222 11.030 -16.496 1.00 92.94 91 VAL A O 1
ATOM 766 N N . ALA A 1 92 ? 3.617 9.690 -15.672 1.00 92.06 92 ALA A N 1
ATOM 767 C CA . ALA A 1 92 ? 4.094 8.483 -16.333 1.00 92.06 92 ALA A CA 1
ATOM 768 C C . ALA A 1 92 ? 4.016 8.589 -17.868 1.00 92.06 92 ALA A C 1
ATOM 770 O O . ALA A 1 92 ? 4.897 8.063 -18.542 1.00 92.06 92 ALA A O 1
ATOM 771 N N . ASP A 1 93 ? 3.051 9.346 -18.406 1.00 94.12 93 ASP A N 1
ATOM 772 C CA . ASP A 1 93 ? 2.856 9.527 -19.853 1.00 94.12 93 ASP A CA 1
ATOM 773 C C . ASP A 1 93 ? 3.887 10.479 -20.488 1.00 94.12 93 ASP A C 1
ATOM 775 O O . ASP A 1 93 ? 3.953 10.620 -21.708 1.00 94.12 93 ASP A O 1
ATOM 779 N N . VAL A 1 94 ? 4.721 11.142 -19.677 1.00 96.38 94 VAL A N 1
ATOM 780 C CA . VAL A 1 94 ? 5.818 11.998 -20.166 1.00 96.38 94 VAL A CA 1
ATOM 781 C C . VAL A 1 94 ? 6.985 11.160 -20.707 1.00 96.38 94 VAL A C 1
ATOM 783 O O . VAL A 1 94 ? 7.797 11.653 -21.490 1.00 96.38 94 VAL A O 1
ATOM 786 N N . ILE A 1 95 ? 7.094 9.896 -20.291 1.00 94.56 95 ILE A N 1
ATOM 787 C CA . ILE A 1 95 ? 8.160 8.979 -20.702 1.00 94.56 95 ILE A CA 1
ATOM 788 C C . ILE A 1 95 ? 7.647 8.124 -21.865 1.00 94.56 95 ILE A C 1
ATOM 790 O O . ILE A 1 95 ? 6.551 7.576 -21.796 1.00 94.56 95 ILE A O 1
ATOM 794 N N . SER A 1 96 ? 8.445 7.981 -22.929 1.00 96.31 96 SER A N 1
ATOM 795 C CA . SER A 1 96 ? 8.087 7.092 -24.041 1.00 96.31 96 SER A CA 1
ATOM 796 C C . SER A 1 96 ? 7.980 5.634 -23.572 1.00 96.31 96 SER A C 1
ATOM 798 O O . SER A 1 96 ? 8.680 5.224 -22.644 1.00 96.31 96 SER A O 1
ATOM 800 N N . GLU A 1 97 ? 7.141 4.820 -24.221 1.00 95.94 97 GLU A N 1
ATOM 801 C CA . GLU A 1 97 ? 7.000 3.401 -23.853 1.00 95.94 97 GLU A CA 1
ATOM 802 C C . GLU A 1 97 ? 8.347 2.658 -23.912 1.00 95.94 97 GLU A C 1
ATOM 804 O O . GLU A 1 97 ? 8.657 1.852 -23.032 1.00 95.94 97 GLU A O 1
ATOM 809 N N . GLU A 1 98 ? 9.173 2.966 -24.914 1.00 97.38 98 GLU A N 1
ATOM 810 C CA . GLU A 1 98 ? 10.502 2.371 -25.068 1.00 97.38 98 GLU A CA 1
ATOM 811 C C . GLU A 1 98 ? 11.427 2.754 -23.905 1.00 97.38 98 GLU A C 1
ATOM 813 O O . GLU A 1 98 ? 12.025 1.880 -23.271 1.00 97.38 98 GLU A O 1
ATOM 818 N N . ASP A 1 99 ? 11.489 4.042 -23.548 1.00 96.62 99 ASP A N 1
ATOM 819 C CA . ASP A 1 99 ? 12.290 4.502 -22.410 1.00 96.62 99 ASP A CA 1
ATOM 820 C C . ASP A 1 99 ? 11.799 3.892 -21.093 1.00 96.62 99 ASP A C 1
ATOM 822 O O . ASP A 1 99 ? 12.605 3.514 -20.237 1.00 96.62 99 ASP A O 1
ATOM 826 N N . LEU A 1 100 ? 10.480 3.774 -20.915 1.00 96.31 100 LEU A N 1
ATOM 827 C CA . LEU A 1 100 ? 9.875 3.151 -19.742 1.00 96.31 100 LEU A CA 1
ATOM 828 C C . LEU A 1 100 ? 10.270 1.673 -19.644 1.00 96.31 100 LEU A C 1
ATOM 830 O O . LEU A 1 100 ? 10.761 1.228 -18.601 1.00 96.31 100 LEU A O 1
ATOM 834 N N . ARG A 1 101 ? 10.121 0.920 -20.739 1.00 97.25 101 ARG A N 1
ATOM 835 C CA . ARG A 1 101 ? 10.497 -0.497 -20.826 1.00 97.25 101 ARG A CA 1
ATOM 836 C C . ARG A 1 101 ? 11.980 -0.689 -20.531 1.00 97.25 101 ARG A C 1
ATOM 838 O O . ARG A 1 101 ? 12.346 -1.567 -19.745 1.00 97.25 101 ARG A O 1
ATOM 845 N N . GLN A 1 102 ? 12.833 0.168 -21.089 1.00 97.81 102 GLN A N 1
ATOM 846 C CA . GLN A 1 102 ? 14.268 0.123 -20.847 1.00 97.81 102 GLN A CA 1
ATOM 847 C C . GLN A 1 102 ? 14.607 0.404 -19.375 1.00 97.81 102 GLN A C 1
ATOM 849 O O . GLN A 1 102 ? 15.406 -0.323 -18.778 1.00 97.81 102 GLN A O 1
ATOM 854 N N . ARG A 1 103 ? 13.989 1.420 -18.758 1.00 96.88 103 ARG A N 1
ATOM 855 C CA . ARG A 1 103 ? 14.176 1.750 -17.333 1.00 96.88 103 ARG A CA 1
ATOM 856 C C . ARG A 1 103 ? 13.767 0.589 -16.429 1.00 96.88 103 ARG A C 1
ATOM 858 O O . ARG A 1 103 ? 14.558 0.184 -15.577 1.00 96.88 103 ARG A O 1
ATOM 865 N N . LEU A 1 104 ? 12.584 0.014 -16.647 1.00 97.69 104 LEU A N 1
ATOM 866 C CA . LEU A 1 104 ? 12.093 -1.129 -15.872 1.00 97.69 104 LEU A CA 1
ATOM 867 C C . LEU A 1 104 ? 12.979 -2.369 -16.053 1.00 97.69 104 LEU A C 1
ATOM 869 O O . LEU A 1 104 ? 13.268 -3.063 -15.076 1.00 97.69 104 LEU A O 1
ATOM 873 N N . SER A 1 105 ? 13.477 -2.621 -17.269 1.00 98.31 105 SER A N 1
ATOM 874 C CA . SER A 1 105 ? 14.422 -3.714 -17.520 1.00 98.31 105 SER A CA 1
ATOM 875 C C . SER A 1 105 ? 15.728 -3.525 -16.749 1.00 98.31 105 SER A C 1
ATOM 877 O O . SER A 1 105 ? 16.222 -4.482 -16.161 1.00 98.31 105 SER A O 1
ATOM 879 N N . ARG A 1 106 ? 16.275 -2.303 -16.701 1.00 98.31 106 ARG A N 1
ATOM 880 C CA . ARG A 1 106 ? 17.501 -2.012 -15.937 1.00 98.31 106 ARG A CA 1
ATOM 881 C C . ARG A 1 106 ? 17.309 -2.246 -14.440 1.00 98.31 106 ARG A C 1
ATOM 883 O O . ARG A 1 106 ? 18.184 -2.834 -13.813 1.00 98.31 106 ARG A O 1
ATOM 890 N N . ILE A 1 107 ? 16.166 -1.836 -13.883 1.00 98.25 107 ILE A N 1
ATOM 891 C CA . ILE A 1 107 ? 15.824 -2.093 -12.474 1.00 98.25 107 ILE A CA 1
ATOM 892 C C . ILE A 1 107 ? 15.776 -3.603 -12.213 1.00 98.25 107 ILE A C 1
ATOM 894 O O . ILE A 1 107 ? 16.408 -4.084 -11.274 1.00 98.25 107 ILE A O 1
ATOM 898 N N . ARG A 1 108 ? 15.083 -4.362 -13.073 1.00 98.31 108 ARG A N 1
ATOM 899 C CA . ARG A 1 108 ? 14.987 -5.824 -12.959 1.00 98.31 108 ARG A CA 1
ATOM 900 C C . ARG A 1 108 ? 16.362 -6.491 -12.994 1.00 98.31 108 ARG A C 1
ATOM 902 O O . ARG A 1 108 ? 16.649 -7.310 -12.127 1.00 98.31 108 ARG A O 1
ATOM 909 N N . THR A 1 109 ? 17.205 -6.136 -13.963 1.00 98.50 109 THR A N 1
ATOM 910 C CA . THR A 1 109 ? 18.558 -6.693 -14.091 1.00 98.50 109 THR A CA 1
ATOM 911 C C . THR A 1 10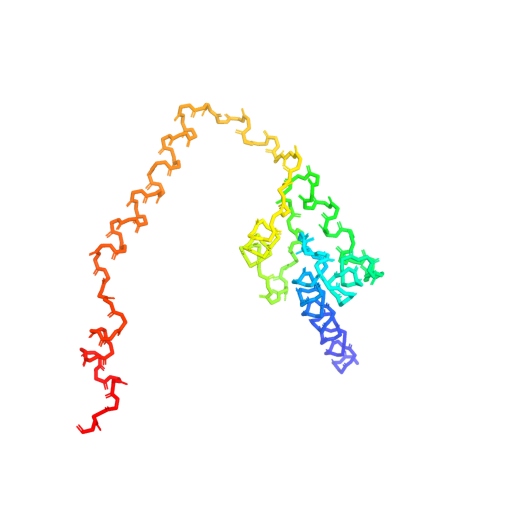9 ? 19.408 -6.370 -12.865 1.00 98.50 109 THR A C 1
ATOM 913 O O . THR A 1 109 ? 19.996 -7.277 -12.294 1.00 98.50 109 THR A O 1
ATOM 916 N N . ALA A 1 110 ? 19.398 -5.122 -12.384 1.00 98.38 110 ALA A N 1
ATOM 917 C CA . ALA A 1 110 ? 20.165 -4.735 -11.200 1.00 98.38 110 ALA A CA 1
ATOM 918 C C . ALA A 1 110 ? 19.747 -5.513 -9.937 1.00 98.38 110 ALA A C 1
ATOM 920 O O . ALA A 1 110 ? 20.603 -5.913 -9.145 1.00 98.38 110 ALA A O 1
ATOM 921 N N . ILE A 1 111 ? 18.443 -5.757 -9.755 1.00 98.38 111 ILE A N 1
ATOM 922 C CA . ILE A 1 111 ? 17.936 -6.601 -8.663 1.00 98.38 111 ILE A CA 1
ATOM 923 C C . ILE A 1 111 ? 18.432 -8.041 -8.834 1.00 98.38 111 ILE A C 1
ATOM 925 O O . ILE A 1 111 ? 18.961 -8.613 -7.883 1.00 98.38 111 ILE A O 1
ATOM 929 N N . GLN A 1 112 ? 18.300 -8.614 -10.033 1.00 98.38 112 GLN A N 1
ATOM 930 C CA . GLN A 1 112 ? 18.708 -9.992 -10.305 1.00 98.38 112 GLN A CA 1
ATOM 931 C C . GLN A 1 112 ? 20.210 -10.200 -10.082 1.00 98.38 112 GLN A C 1
ATOM 933 O O . GLN A 1 112 ? 20.600 -11.147 -9.402 1.00 98.38 112 GLN A O 1
ATOM 938 N N . ASP A 1 113 ? 21.043 -9.296 -10.595 1.00 98.19 113 ASP A N 1
ATOM 939 C CA . ASP A 1 113 ? 22.496 -9.344 -10.430 1.00 98.19 113 ASP A CA 1
ATOM 940 C C . ASP A 1 113 ? 22.875 -9.282 -8.950 1.00 98.19 113 ASP A C 1
ATOM 942 O O . ASP A 1 113 ? 23.711 -10.056 -8.484 1.00 98.19 113 ASP A O 1
ATOM 946 N N . ARG A 1 114 ? 22.209 -8.420 -8.171 1.00 97.88 114 ARG A N 1
ATOM 947 C CA . ARG A 1 114 ? 22.434 -8.331 -6.727 1.00 97.88 114 ARG A CA 1
ATOM 948 C C . ARG A 1 114 ? 22.054 -9.623 -6.013 1.00 97.88 114 ARG A C 1
ATOM 950 O O . ARG A 1 114 ? 22.865 -10.122 -5.236 1.00 97.88 114 ARG A O 1
ATOM 957 N N . VAL A 1 115 ? 20.867 -10.165 -6.282 1.00 97.62 115 VAL A N 1
ATOM 958 C CA . VAL A 1 115 ? 20.387 -11.415 -5.670 1.00 97.62 115 VAL A CA 1
ATOM 959 C C . VAL A 1 115 ? 21.318 -12.580 -6.007 1.00 97.62 115 VAL A C 1
ATOM 961 O O . VAL A 1 115 ? 21.668 -13.344 -5.115 1.00 97.62 115 VAL A O 1
ATOM 964 N N . ASN A 1 116 ? 21.812 -12.668 -7.245 1.00 97.19 116 ASN A N 1
ATOM 965 C CA . ASN A 1 116 ? 22.745 -13.720 -7.668 1.00 97.19 116 ASN A CA 1
ATOM 966 C C . ASN A 1 116 ? 24.081 -13.705 -6.904 1.00 97.19 116 ASN A C 1
ATOM 968 O O . ASN A 1 116 ? 24.760 -14.726 -6.839 1.00 97.19 116 ASN A O 1
ATOM 972 N N . THR A 1 117 ? 24.473 -12.560 -6.335 1.00 96.31 117 THR A N 1
ATOM 973 C CA . THR A 1 117 ? 25.691 -12.439 -5.509 1.00 96.31 117 THR A CA 1
ATOM 974 C C . THR A 1 117 ? 25.453 -12.692 -4.022 1.00 96.31 117 THR A C 1
ATOM 976 O O . THR A 1 117 ? 26.411 -12.728 -3.249 1.00 96.31 117 THR A O 1
ATOM 979 N N . MET A 1 118 ? 24.196 -12.828 -3.593 1.00 96.75 118 MET A N 1
ATOM 980 C CA . MET A 1 118 ? 23.857 -13.011 -2.187 1.00 96.75 118 MET A CA 1
ATOM 981 C C . MET A 1 118 ? 23.907 -14.497 -1.808 1.00 96.75 118 MET A C 1
ATOM 983 O O . MET A 1 118 ? 23.329 -15.328 -2.509 1.00 96.75 118 MET A O 1
ATOM 987 N N . PRO A 1 119 ? 24.555 -14.860 -0.688 1.00 96.38 119 PRO A N 1
ATOM 988 C CA . PRO A 1 119 ? 24.428 -16.202 -0.138 1.00 96.38 119 PRO A CA 1
ATOM 989 C C . PRO A 1 119 ? 22.998 -16.440 0.360 1.00 96.38 119 PRO A C 1
ATOM 991 O O . PRO A 1 119 ? 22.310 -15.516 0.801 1.00 96.38 119 PRO A O 1
ATOM 994 N N . VAL A 1 120 ? 22.571 -17.703 0.369 1.00 96.00 120 VAL A N 1
ATOM 995 C CA . VAL A 1 120 ? 21.371 -18.099 1.118 1.00 96.00 120 VAL A CA 1
ATOM 996 C C . VAL A 1 120 ? 21.567 -17.798 2.608 1.00 96.00 120 VAL A C 1
ATOM 998 O O . VAL A 1 120 ? 22.693 -17.821 3.113 1.00 96.00 120 VAL A O 1
ATOM 1001 N N . GLN A 1 121 ? 20.471 -17.529 3.324 1.00 95.25 121 GLN A N 1
ATOM 1002 C CA . GLN A 1 121 ? 20.502 -17.072 4.720 1.00 95.25 121 GLN A CA 1
ATOM 1003 C C . GLN A 1 121 ? 21.370 -17.965 5.623 1.00 95.25 121 GLN A C 1
ATOM 1005 O O . GLN A 1 121 ? 22.163 -17.465 6.415 1.00 95.25 121 GLN A O 1
ATOM 1010 N N . GLU A 1 122 ? 21.266 -19.284 5.476 1.00 94.81 122 GLU A N 1
ATOM 1011 C CA . GLU A 1 122 ? 22.016 -20.267 6.267 1.00 94.81 122 GLU A CA 1
ATOM 1012 C C . GLU A 1 122 ? 23.533 -20.167 6.056 1.00 94.81 122 GLU A C 1
ATOM 1014 O O . GLU A 1 122 ? 24.303 -20.266 7.014 1.00 94.81 122 GLU A O 1
ATOM 1019 N N . ALA A 1 123 ? 23.970 -19.956 4.810 1.00 94.56 123 ALA A N 1
ATOM 1020 C CA . ALA A 1 123 ? 25.380 -19.773 4.479 1.00 94.56 123 ALA A CA 1
ATOM 1021 C C . ALA A 1 123 ? 25.904 -18.456 5.066 1.00 94.56 123 ALA A C 1
ATOM 1023 O O . ALA A 1 123 ? 26.954 -18.446 5.703 1.00 94.56 123 ALA A O 1
ATOM 1024 N N . TYR A 1 124 ? 25.120 -17.376 4.965 1.00 94.81 124 TYR A N 1
ATOM 1025 C CA . TYR A 1 124 ? 25.468 -16.097 5.585 1.00 94.81 124 TYR A CA 1
ATOM 1026 C C . TYR A 1 124 ? 25.636 -16.207 7.106 1.00 94.81 124 TYR A C 1
ATOM 1028 O O . TYR A 1 124 ? 26.630 -15.735 7.651 1.00 94.81 124 TYR A O 1
ATOM 1036 N N . LEU A 1 125 ? 24.686 -16.844 7.801 1.00 95.31 125 LEU A N 1
ATOM 1037 C CA . LEU A 1 125 ? 24.731 -16.996 9.260 1.00 95.31 125 LEU A CA 1
ATOM 1038 C C . LEU A 1 125 ? 25.948 -17.802 9.723 1.00 95.31 125 LEU A C 1
ATOM 1040 O O . LEU A 1 125 ? 26.548 -17.469 10.748 1.00 95.31 125 LEU A O 1
ATOM 1044 N N . ARG A 1 126 ? 26.321 -18.838 8.965 1.00 94.69 126 ARG A N 1
ATOM 1045 C CA . ARG A 1 126 ? 27.515 -19.648 9.224 1.00 94.69 126 ARG A CA 1
ATOM 1046 C C . ARG A 1 126 ? 28.791 -18.821 9.072 1.00 94.69 126 ARG A C 1
ATOM 1048 O O . ARG A 1 126 ? 29.605 -18.792 9.992 1.00 94.69 126 ARG A O 1
ATOM 1055 N N . ASP A 1 127 ? 28.934 -18.110 7.956 1.00 92.81 127 ASP A N 1
ATOM 1056 C CA . ASP A 1 127 ? 30.124 -17.305 7.653 1.00 92.81 127 ASP A CA 1
ATOM 1057 C C . ASP A 1 127 ? 30.273 -16.117 8.613 1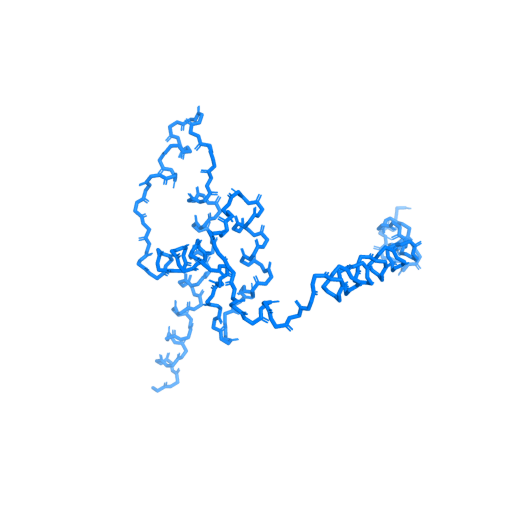.00 92.81 127 ASP A C 1
ATOM 1059 O O . ASP A 1 127 ? 31.371 -15.819 9.086 1.00 92.81 127 ASP A O 1
ATOM 1063 N N . ALA A 1 128 ? 29.154 -15.483 8.975 1.00 93.12 128 ALA A N 1
ATOM 1064 C CA . ALA A 1 128 ? 29.100 -14.407 9.961 1.00 93.12 128 ALA A CA 1
ATOM 1065 C C . ALA A 1 128 ? 29.293 -14.896 11.409 1.00 93.12 128 ALA A C 1
ATOM 1067 O O . ALA A 1 128 ? 29.359 -14.071 12.320 1.00 93.12 128 ALA A O 1
ATOM 1068 N N . LYS A 1 129 ? 29.384 -16.217 11.641 1.00 90.19 129 LYS A N 1
ATOM 1069 C CA . LYS A 1 129 ? 29.454 -16.846 12.974 1.00 90.19 129 LYS A CA 1
ATOM 1070 C C . LYS A 1 129 ? 28.281 -16.455 13.883 1.00 90.19 129 LYS A C 1
ATOM 1072 O O . LYS A 1 129 ? 28.426 -16.365 15.099 1.00 90.19 129 LYS A O 1
ATOM 1077 N N . LEU A 1 130 ? 27.122 -16.210 13.275 1.00 83.12 130 LEU A N 1
ATOM 1078 C CA . LEU A 1 130 ? 25.863 -15.875 13.945 1.00 83.12 130 LEU A CA 1
ATOM 1079 C C . LEU A 1 130 ? 24.940 -17.090 14.083 1.00 83.12 130 LEU A C 1
ATOM 1081 O O . LEU A 1 130 ? 23.908 -17.008 14.746 1.00 83.12 130 LEU A O 1
ATOM 1085 N N . SER A 1 131 ? 25.294 -18.227 13.480 1.00 73.00 131 SER A N 1
ATOM 1086 C CA . SER A 1 131 ? 24.666 -19.501 13.812 1.00 73.00 131 SER A CA 1
ATOM 1087 C C . SER A 1 131 ? 25.130 -19.944 15.196 1.00 73.00 131 SER A C 1
ATOM 1089 O O . SER A 1 131 ? 26.337 -20.049 15.426 1.00 73.00 131 SER A O 1
ATOM 1091 N N . ALA A 1 132 ? 24.191 -20.244 16.095 1.00 64.62 132 ALA A N 1
ATOM 1092 C CA . ALA A 1 132 ? 24.508 -20.942 17.332 1.00 64.62 132 ALA A CA 1
ATOM 1093 C C . ALA A 1 132 ? 25.217 -22.256 16.976 1.00 64.62 132 ALA A C 1
ATOM 1095 O O . ALA A 1 132 ? 24.622 -23.151 16.379 1.00 64.62 132 ALA A O 1
ATOM 1096 N N . THR A 1 133 ? 26.507 -22.341 17.291 1.00 55.78 133 THR A N 1
ATOM 1097 C CA . THR A 1 133 ? 27.227 -23.608 17.389 1.00 55.78 133 THR A CA 1
ATOM 1098 C C . THR A 1 133 ? 26.462 -24.513 18.350 1.00 55.78 133 THR A C 1
ATOM 1100 O O . THR A 1 133 ? 26.344 -24.180 19.531 1.00 55.78 133 THR A O 1
ATOM 1103 N N . ALA A 1 134 ? 25.935 -25.616 17.824 1.00 43.28 134 ALA A N 1
ATOM 1104 C CA . ALA A 1 134 ? 25.797 -26.856 18.574 1.00 43.28 134 ALA A CA 1
ATOM 1105 C C . ALA A 1 134 ? 27.124 -27.619 18.480 1.00 43.28 134 ALA A C 1
ATOM 1107 O O . ALA A 1 134 ? 27.745 -27.559 17.390 1.00 43.28 134 ALA A O 1
#

Nearest PDB structures (foldseek):
  6y1w-assembly1_B  TM=9.685E-01  e=8.838E-08  Xanthomonas campestris pv. campestris str. B100
  6frl-assembly1_B  TM=9.185E-01  e=3.215E-07  Brevundimonas sp. BAL3
  6frl-assembly1_A  TM=9.204E-01  e=1.103E-06  Brevundimonas sp. BAL3
  7aqv-assembly1_A  TM=8.418E-01  e=2.912E-04  Streptomyces albogriseolus
  6slt-assembly1_B  TM=8.052E-01  e=2.303E-04  Streptomyces albogriseolus

Radius of gyration: 20.53 Å; Cα contacts (8 Å, |Δi|>4): 92; chains: 1; bounding box: 49×48×52 Å

Secondary structure (DSSP, 8-state):
-HHHHHHHHHHHHHHHHHHHHHHHHHS-S--SSHHHHHHHHS---HHHHHHHHHHHHHS-----TT-SS-HHHHHHHHHHTT---S---GGGGGS-HHHHHHHHHHHHHHHHHHHHTSPPHHHHHHHTT-S---